Protein AF-A0A925TBU1-F1 (afdb_monomer_lite)

Secondary structure (DSSP, 8-state):
-HHHHHHHHHHHH-SS----HHHHHHHHHHTT----HHHHHHHHHHTTPPPHHHHHHHHHH--

Structure (mmCIF, N/CA/C/O backbone):
data_AF-A0A925TBU1-F1
#
_entry.id   AF-A0A925TBU1-F1
#
loop_
_atom_site.group_PDB
_atom_site.id
_atom_site.type_symbol
_atom_site.label_atom_id
_atom_site.label_alt_id
_atom_site.label_comp_id
_atom_site.label_asym_id
_atom_site.label_entity_id
_atom_site.label_seq_id
_atom_site.pdbx_PDB_ins_code
_atom_site.Cartn_x
_atom_site.Cartn_y
_atom_site.Cartn_z
_atom_site.occupancy
_atom_site.B_iso_or_equiv
_atom_site.auth_seq_id
_atom_site.auth_comp_id
_atom_site.auth_asym_id
_atom_site.auth_atom_id
_atom_site.pdbx_PDB_model_num
ATOM 1 N N . GLU A 1 1 ? -0.724 -8.690 12.693 1.00 58.53 1 GLU A N 1
ATOM 2 C CA . GLU A 1 1 ? -0.483 -7.575 11.745 1.00 58.53 1 GLU A CA 1
ATOM 3 C C . GLU A 1 1 ? -0.943 -7.938 10.319 1.00 58.53 1 GLU A C 1
ATOM 5 O O . GLU A 1 1 ? -0.121 -8.188 9.448 1.00 58.53 1 GLU A O 1
ATOM 10 N N . ALA A 1 2 ? -2.250 -8.007 10.048 1.00 74.81 2 ALA A N 1
ATOM 11 C CA . ALA A 1 2 ? -2.744 -8.548 8.769 1.00 74.81 2 ALA A CA 1
ATOM 12 C C . ALA A 1 2 ? -2.532 -7.606 7.563 1.00 74.81 2 ALA A C 1
ATOM 14 O O . ALA A 1 2 ? -2.209 -8.056 6.466 1.00 74.81 2 ALA A O 1
ATOM 15 N N . VAL A 1 3 ? -2.651 -6.290 7.773 1.00 80.12 3 VAL A N 1
ATOM 16 C CA . VAL A 1 3 ? -2.611 -5.284 6.696 1.00 80.12 3 VAL A CA 1
ATOM 17 C C . VAL A 1 3 ? -1.224 -5.156 6.064 1.00 80.12 3 VAL A C 1
ATOM 19 O O . VAL A 1 3 ? -1.106 -5.172 4.844 1.00 80.12 3 VAL A O 1
ATOM 22 N N . ARG A 1 4 ? -0.153 -5.102 6.870 1.00 81.12 4 ARG A N 1
ATOM 23 C CA . ARG A 1 4 ? 1.232 -5.035 6.361 1.00 81.12 4 ARG A CA 1
ATOM 24 C C . ARG A 1 4 ? 1.585 -6.235 5.492 1.00 81.12 4 ARG A C 1
ATOM 26 O O . ARG A 1 4 ? 2.181 -6.065 4.435 1.00 81.12 4 ARG A O 1
ATOM 33 N N . HIS A 1 5 ? 1.198 -7.431 5.931 1.00 83.25 5 HIS A N 1
ATOM 34 C CA . HIS A 1 5 ? 1.467 -8.660 5.192 1.00 83.25 5 HIS A CA 1
ATOM 35 C C . HIS A 1 5 ? 0.664 -8.716 3.888 1.00 83.25 5 HIS A C 1
ATOM 37 O O . HIS A 1 5 ? 1.19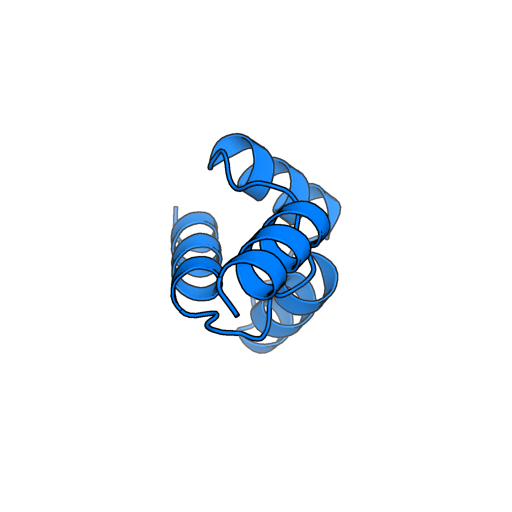8 -9.124 2.863 1.00 83.25 5 HIS A O 1
ATOM 43 N N . ARG A 1 6 ? -0.588 -8.233 3.899 1.00 84.06 6 ARG A N 1
ATOM 44 C CA . ARG A 1 6 ? -1.418 -8.098 2.694 1.00 84.06 6 ARG A CA 1
ATOM 45 C C . ARG A 1 6 ? -0.821 -7.098 1.701 1.00 84.06 6 ARG A C 1
ATOM 47 O O . ARG A 1 6 ? -0.718 -7.419 0.524 1.00 84.06 6 ARG A O 1
ATOM 54 N N . ILE A 1 7 ? -0.387 -5.925 2.175 1.00 81.44 7 ILE A N 1
ATOM 55 C CA . ILE A 1 7 ? 0.294 -4.908 1.357 1.00 81.44 7 ILE A CA 1
ATOM 56 C C . ILE A 1 7 ? 1.562 -5.494 0.740 1.00 81.44 7 ILE A C 1
ATOM 58 O O . ILE A 1 7 ? 1.769 -5.366 -0.460 1.00 81.44 7 ILE A O 1
ATOM 62 N N . LYS A 1 8 ? 2.388 -6.172 1.541 1.00 81.12 8 LYS A N 1
ATOM 63 C CA . LYS A 1 8 ? 3.613 -6.811 1.059 1.00 81.12 8 LYS A CA 1
ATOM 64 C C . LYS A 1 8 ? 3.315 -7.879 -0.000 1.00 81.12 8 LYS A C 1
ATOM 66 O O . LYS A 1 8 ? 3.913 -7.829 -1.064 1.00 81.12 8 LYS A O 1
ATOM 71 N N . ALA A 1 9 ? 2.358 -8.772 0.254 1.00 83.69 9 ALA A N 1
ATOM 72 C CA . ALA A 1 9 ? 1.965 -9.821 -0.686 1.00 83.69 9 ALA A CA 1
ATOM 73 C C . ALA A 1 9 ? 1.388 -9.256 -1.992 1.00 83.69 9 ALA A C 1
ATOM 75 O O . ALA A 1 9 ? 1.672 -9.790 -3.061 1.00 83.69 9 ALA A O 1
ATOM 76 N N . MET A 1 10 ? 0.618 -8.162 -1.917 1.00 80.69 10 MET A N 1
ATOM 77 C CA . MET A 1 10 ? 0.205 -7.424 -3.108 1.00 80.69 10 MET A CA 1
ATOM 78 C C . MET A 1 10 ? 1.431 -6.937 -3.863 1.00 80.69 10 MET A C 1
ATOM 80 O O . MET A 1 10 ? 1.572 -7.353 -5.000 1.00 80.69 10 MET A O 1
ATOM 84 N N . ILE A 1 11 ? 2.330 -6.190 -3.205 1.00 77.75 11 ILE A N 1
ATOM 85 C CA . ILE A 1 11 ? 3.537 -5.579 -3.790 1.00 77.75 11 ILE A CA 1
ATOM 86 C C . ILE A 1 11 ? 4.508 -6.593 -4.409 1.00 77.75 11 ILE A C 1
ATOM 88 O O . ILE A 1 11 ? 5.115 -6.297 -5.442 1.00 77.75 11 ILE A O 1
ATOM 92 N N . GLU A 1 12 ? 4.669 -7.756 -3.781 1.00 76.62 12 GLU A N 1
ATOM 93 C CA . GLU A 1 12 ? 5.509 -8.858 -4.263 1.00 76.62 12 GLU A CA 1
ATOM 94 C C . GLU A 1 12 ? 4.867 -9.611 -5.438 1.00 76.62 12 GLU A C 1
ATOM 96 O O . GLU A 1 12 ? 5.583 -10.097 -6.308 1.00 76.62 12 GLU A O 1
ATOM 101 N N . GLY A 1 13 ? 3.532 -9.686 -5.494 1.00 71.81 13 GLY A N 1
ATOM 102 C CA . GLY A 1 13 ? 2.794 -10.298 -6.603 1.00 71.81 13 GLY A CA 1
ATOM 103 C C . GLY A 1 13 ? 2.616 -9.387 -7.825 1.00 71.81 13 GLY A C 1
ATOM 104 O O . GLY A 1 13 ? 2.172 -9.846 -8.879 1.00 71.81 13 GLY A O 1
ATOM 105 N N . GLU A 1 14 ? 2.945 -8.099 -7.715 1.00 69.00 14 GLU A N 1
ATOM 106 C CA . GLU A 1 14 ? 2.890 -7.155 -8.834 1.00 69.00 14 GLU A CA 1
ATOM 107 C C . GLU A 1 14 ? 4.085 -7.415 -9.752 1.00 69.00 14 GLU A C 1
ATOM 109 O O . GLU A 1 14 ? 5.217 -7.070 -9.426 1.00 69.00 14 GLU A O 1
ATOM 114 N N . GLY A 1 15 ? 3.834 -8.031 -10.908 1.00 65.62 15 GLY A N 1
ATOM 115 C CA . GLY A 1 15 ? 4.839 -8.190 -11.960 1.00 65.62 15 GLY A CA 1
ATOM 116 C C . GLY A 1 15 ? 5.181 -6.848 -12.624 1.00 65.62 15 GLY A C 1
ATOM 117 O O . GLY A 1 15 ? 5.727 -5.931 -12.019 1.00 65.62 15 GLY A O 1
ATOM 118 N N . SER A 1 16 ? 4.837 -6.684 -13.900 1.00 60.38 16 SER A N 1
ATOM 119 C CA . SER A 1 16 ? 5.154 -5.449 -14.643 1.00 60.38 16 SER A CA 1
ATOM 120 C C . SER A 1 16 ? 4.279 -4.236 -14.290 1.00 60.38 16 SER A C 1
ATOM 122 O O . SER A 1 16 ? 4.587 -3.115 -14.696 1.00 60.38 16 SER A O 1
ATOM 124 N N . ALA A 1 17 ? 3.185 -4.429 -13.549 1.00 65.50 17 ALA A N 1
ATOM 125 C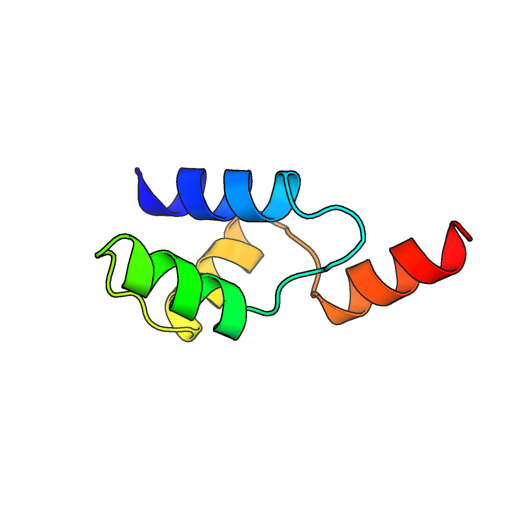 CA . ALA A 1 17 ? 2.240 -3.371 -13.197 1.00 65.50 17 ALA A CA 1
ATOM 126 C C . ALA A 1 17 ? 2.475 -2.887 -11.763 1.00 65.50 17 ALA A C 1
ATOM 128 O O . ALA A 1 17 ? 1.760 -3.264 -10.842 1.00 65.50 17 ALA A O 1
ATOM 129 N N . ILE A 1 18 ? 3.489 -2.044 -11.586 1.00 71.19 18 ILE A N 1
ATOM 130 C CA . ILE A 1 18 ? 3.812 -1.448 -10.287 1.00 71.19 18 ILE A CA 1
ATOM 131 C C . ILE A 1 18 ? 2.635 -0.604 -9.800 1.00 71.19 18 ILE A C 1
ATOM 133 O O . ILE A 1 18 ? 2.323 0.435 -10.394 1.00 71.19 18 ILE A O 1
ATOM 137 N N . LEU A 1 19 ? 2.018 -1.032 -8.701 1.00 76.06 19 LEU A N 1
ATOM 138 C CA . LEU A 1 19 ? 0.907 -0.328 -8.088 1.00 76.06 19 LEU A CA 1
ATOM 139 C C . LEU A 1 19 ? 1.418 0.928 -7.375 1.00 76.06 19 LEU A C 1
ATOM 141 O O . LEU A 1 19 ? 2.467 0.955 -6.719 1.00 76.06 19 LEU A O 1
ATOM 145 N N . SER A 1 20 ? 0.677 2.015 -7.558 1.00 81.00 20 SER A N 1
ATOM 146 C CA . SER A 1 20 ? 0.799 3.220 -6.747 1.00 81.00 20 SER A CA 1
ATOM 147 C C . SER A 1 20 ? 0.161 2.995 -5.378 1.00 81.00 20 SER A C 1
ATOM 149 O O . SER A 1 20 ? -0.665 2.100 -5.204 1.00 81.00 20 SER A O 1
ATOM 151 N N . ASP A 1 21 ? 0.501 3.851 -4.412 1.00 82.94 21 ASP A N 1
ATOM 152 C CA . ASP A 1 21 ? -0.118 3.807 -3.082 1.00 82.94 21 ASP A CA 1
ATOM 153 C C . ASP A 1 21 ? -1.652 3.904 -3.179 1.00 82.94 21 ASP A C 1
ATOM 155 O O . ASP A 1 21 ? -2.360 3.229 -2.442 1.00 82.94 21 ASP A O 1
ATOM 159 N N . ASP A 1 22 ? -2.161 4.677 -4.143 1.00 84.44 22 ASP A N 1
ATOM 160 C CA . ASP A 1 22 ? -3.595 4.822 -4.416 1.00 84.44 22 ASP A CA 1
ATOM 161 C C . ASP A 1 22 ? -4.238 3.513 -4.908 1.00 84.44 22 ASP A C 1
ATOM 163 O O . ASP A 1 22 ? -5.305 3.134 -4.437 1.00 84.44 22 ASP A O 1
ATOM 167 N N . ALA A 1 23 ? -3.559 2.758 -5.776 1.00 85.75 23 ALA A N 1
ATOM 168 C CA . ALA A 1 23 ? -4.061 1.468 -6.253 1.00 85.75 23 ALA A CA 1
ATOM 169 C C . ALA A 1 23 ? -4.068 0.390 -5.152 1.00 85.75 23 ALA A C 1
ATOM 171 O O . ALA A 1 23 ? -4.911 -0.509 -5.161 1.00 85.75 23 ALA A O 1
ATOM 172 N N . ILE A 1 24 ? -3.138 0.477 -4.195 1.00 85.06 24 ILE A N 1
ATOM 173 C CA . ILE A 1 24 ? -3.132 -0.384 -3.006 1.00 85.06 24 ILE A CA 1
ATOM 174 C C . ILE A 1 24 ? -4.312 -0.027 -2.095 1.00 85.06 24 ILE A C 1
ATOM 176 O O . ILE A 1 24 ? -4.973 -0.929 -1.586 1.00 85.06 24 ILE A O 1
ATOM 180 N N . VAL A 1 25 ? -4.607 1.266 -1.915 1.00 89.69 25 VAL A N 1
ATOM 181 C CA . VAL A 1 25 ? -5.777 1.724 -1.148 1.00 89.69 25 VAL A CA 1
ATOM 182 C C . VAL A 1 25 ? -7.075 1.216 -1.772 1.00 89.69 25 VAL A C 1
ATOM 184 O O . VAL A 1 25 ? -7.899 0.665 -1.051 1.00 89.69 25 VAL A O 1
ATOM 187 N N . GLU A 1 26 ? -7.252 1.332 -3.091 1.00 89.06 26 GLU A N 1
ATOM 188 C CA . GLU A 1 26 ? -8.466 0.831 -3.754 1.00 89.06 26 GLU A CA 1
ATOM 189 C C . GLU A 1 26 ? -8.647 -0.681 -3.593 1.00 89.06 26 GLU A C 1
ATOM 191 O O . GLU A 1 26 ? -9.744 -1.135 -3.268 1.00 89.06 26 GLU A O 1
ATOM 196 N N . ARG A 1 27 ? -7.573 -1.468 -3.748 1.00 87.25 27 ARG A N 1
ATOM 197 C CA . ARG A 1 27 ? -7.628 -2.920 -3.514 1.00 87.25 27 ARG A CA 1
ATOM 198 C C . ARG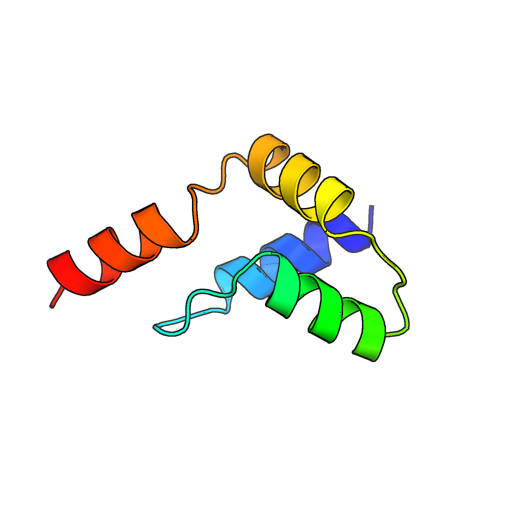 A 1 27 ? -7.971 -3.262 -2.067 1.00 87.25 27 ARG A C 1
ATOM 200 O O . ARG A 1 27 ? -8.789 -4.144 -1.835 1.00 87.25 27 ARG A O 1
ATOM 207 N N . LEU A 1 28 ? -7.375 -2.560 -1.104 1.00 86.94 28 LEU A N 1
ATOM 208 C CA . LEU A 1 28 ? -7.651 -2.788 0.315 1.00 86.94 28 LEU A CA 1
ATOM 209 C C . LEU A 1 28 ? -9.080 -2.396 0.683 1.00 86.94 28 LEU A C 1
ATOM 211 O O . LEU A 1 28 ? -9.742 -3.157 1.383 1.00 86.94 28 LEU A O 1
ATOM 215 N N . ASN A 1 29 ? -9.585 -1.283 0.151 1.00 89.50 29 ASN A N 1
ATOM 216 C CA . ASN A 1 29 ? -10.984 -0.898 0.317 1.00 89.50 29 ASN A CA 1
ATOM 217 C C . ASN A 1 29 ? -11.929 -1.960 -0.269 1.00 89.50 29 ASN A C 1
ATOM 219 O O . ASN A 1 29 ? -12.935 -2.281 0.358 1.00 89.50 29 ASN A O 1
ATOM 223 N N . GLY A 1 30 ? -11.587 -2.550 -1.422 1.00 86.38 30 GLY A N 1
ATOM 224 C CA . GLY A 1 30 ? -12.331 -3.669 -2.013 1.00 86.38 30 GLY A CA 1
ATOM 225 C C . GLY A 1 30 ? -12.351 -4.929 -1.138 1.00 86.38 30 GLY A C 1
ATOM 226 O O . GLY A 1 30 ? -13.365 -5.621 -1.083 1.00 86.38 30 GLY A O 1
ATOM 227 N N . ASP A 1 31 ? -11.277 -5.179 -0.388 1.00 84.88 31 ASP A N 1
ATOM 228 C CA . ASP A 1 31 ? -11.183 -6.254 0.610 1.00 84.88 31 ASP A CA 1
ATOM 229 C C . ASP A 1 31 ? -11.907 -5.919 1.938 1.00 84.88 31 ASP A C 1
ATOM 231 O O . ASP A 1 31 ? -11.855 -6.704 2.889 1.00 84.88 31 ASP A O 1
ATOM 235 N N . GLY A 1 32 ? -12.560 -4.753 2.037 1.00 87.50 32 GLY A N 1
ATOM 236 C CA . GLY A 1 32 ? -13.210 -4.261 3.258 1.00 87.50 32 GLY A CA 1
ATOM 237 C C . GLY A 1 32 ? -12.239 -3.678 4.293 1.00 87.50 32 GLY A C 1
ATOM 238 O O . GLY A 1 32 ? -12.601 -3.499 5.456 1.00 87.50 32 GLY A O 1
ATOM 239 N N . ILE A 1 33 ? -10.995 -3.401 3.895 1.00 86.81 33 ILE A N 1
ATOM 240 C CA . ILE A 1 33 ? -9.952 -2.813 4.738 1.00 86.81 33 ILE A CA 1
ATOM 241 C C . ILE A 1 33 ? -9.844 -1.325 4.413 1.00 86.81 33 ILE A C 1
ATOM 243 O O . ILE A 1 33 ? -9.148 -0.927 3.479 1.00 86.81 33 ILE A O 1
ATOM 247 N N . GLU A 1 34 ? -10.483 -0.496 5.233 1.00 87.75 34 GLU A N 1
ATOM 248 C CA . GLU A 1 34 ? -10.391 0.952 5.078 1.00 87.75 34 GLU A CA 1
ATOM 249 C C . GLU A 1 34 ? -9.028 1.462 5.567 1.00 87.75 34 GLU A C 1
ATOM 251 O O . GLU A 1 34 ? -8.683 1.386 6.751 1.00 87.75 34 GLU A O 1
ATOM 256 N N . ILE A 1 35 ? -8.211 1.962 4.637 1.00 87.19 35 ILE A N 1
ATOM 257 C CA . ILE A 1 35 ? -6.886 2.503 4.941 1.00 87.19 35 ILE A CA 1
ATOM 258 C C . ILE A 1 35 ? -6.596 3.763 4.132 1.00 87.19 35 ILE A C 1
ATOM 260 O O . ILE A 1 3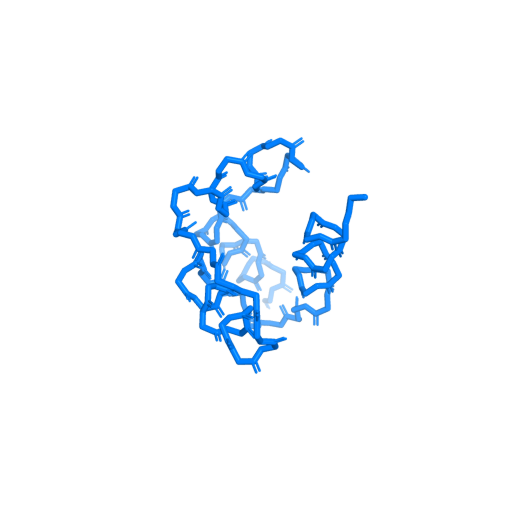5 ? -6.823 3.844 2.929 1.00 87.19 35 ILE A O 1
ATOM 264 N N . ALA A 1 36 ? -6.012 4.757 4.796 1.00 89.12 36 ALA A N 1
ATOM 265 C CA . ALA A 1 36 ? -5.578 5.976 4.135 1.00 89.12 36 ALA A CA 1
ATOM 266 C C . ALA A 1 36 ? -4.251 5.780 3.383 1.00 89.12 36 ALA A C 1
ATOM 268 O O . ALA A 1 36 ? -3.314 5.147 3.881 1.00 89.12 36 ALA A O 1
ATOM 269 N N . ARG A 1 37 ? -4.107 6.469 2.245 1.00 88.06 37 ARG A N 1
ATOM 270 C CA . ARG A 1 37 ? -2.869 6.544 1.443 1.00 88.06 37 ARG A CA 1
ATOM 271 C C . ARG A 1 37 ? -1.620 6.866 2.272 1.00 88.06 37 ARG A C 1
ATOM 273 O O . ARG A 1 37 ? -0.565 6.276 2.065 1.00 88.06 37 ARG A O 1
ATOM 280 N N . ARG A 1 38 ? -1.734 7.775 3.251 1.00 89.06 38 ARG A N 1
ATOM 281 C CA . ARG A 1 38 ? -0.625 8.147 4.156 1.00 89.06 38 ARG A CA 1
ATOM 282 C C . ARG A 1 38 ? -0.143 6.967 5.007 1.00 89.06 38 ARG A C 1
ATOM 284 O O . ARG A 1 38 ? 1.051 6.847 5.263 1.00 89.06 38 ARG A O 1
ATOM 291 N N . THR A 1 39 ? -1.057 6.095 5.426 1.00 89.00 39 THR A N 1
ATOM 292 C CA . THR A 1 39 ? -0.741 4.890 6.202 1.00 89.00 39 THR A CA 1
ATOM 293 C C . THR A 1 39 ? -0.048 3.853 5.324 1.00 89.00 39 THR A C 1
ATOM 295 O O . THR A 1 39 ? 0.955 3.277 5.742 1.00 89.00 39 THR A O 1
ATOM 298 N N . VAL A 1 40 ? -0.518 3.679 4.083 1.00 86.44 40 VAL A N 1
ATOM 299 C CA . VAL A 1 40 ? 0.148 2.826 3.086 1.00 86.44 40 VAL A CA 1
ATOM 300 C C . VAL A 1 40 ? 1.573 3.314 2.823 1.00 86.44 40 VAL A C 1
ATOM 302 O O . VAL A 1 40 ? 2.499 2.514 2.922 1.00 86.44 40 VAL A O 1
ATOM 305 N N . ALA A 1 41 ? 1.777 4.619 2.605 1.00 84.69 41 ALA A N 1
ATOM 306 C CA . ALA A 1 41 ? 3.106 5.202 2.404 1.00 84.69 41 ALA A CA 1
ATOM 307 C C . ALA A 1 41 ? 4.052 4.925 3.589 1.00 84.69 41 ALA A C 1
ATOM 309 O O . ALA A 1 41 ? 5.163 4.436 3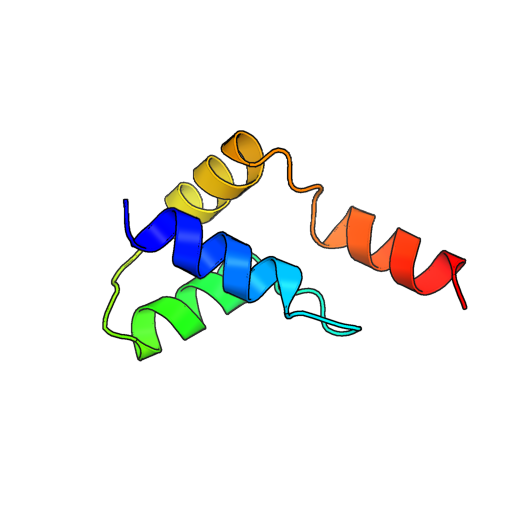.387 1.00 84.69 41 ALA A O 1
ATOM 310 N N . LYS A 1 42 ? 3.578 5.124 4.830 1.00 86.81 42 LYS A N 1
ATOM 311 C CA . LYS A 1 42 ? 4.330 4.784 6.053 1.00 86.81 42 LYS A CA 1
ATOM 312 C C . LYS A 1 42 ? 4.713 3.306 6.118 1.00 86.81 42 LYS A C 1
ATOM 314 O O . LYS A 1 42 ? 5.834 2.972 6.503 1.00 86.81 42 LYS A O 1
ATOM 319 N N . TYR A 1 43 ? 3.795 2.407 5.766 1.00 86.50 43 TYR A N 1
ATOM 320 C CA . TYR A 1 43 ? 4.094 0.976 5.734 1.00 86.50 43 TYR A CA 1
ATOM 321 C C . TYR A 1 43 ? 5.079 0.620 4.627 1.00 86.50 43 TYR A C 1
ATOM 323 O O . TYR A 1 43 ? 5.962 -0.199 4.857 1.00 86.50 43 TYR A O 1
ATOM 331 N N . ARG A 1 44 ? 4.991 1.271 3.468 1.00 81.81 44 ARG A N 1
ATOM 332 C CA . ARG A 1 44 ? 5.916 1.073 2.350 1.00 81.81 44 ARG A CA 1
ATOM 333 C C . ARG A 1 44 ? 7.342 1.490 2.718 1.00 81.81 44 ARG A C 1
ATOM 335 O O . ARG A 1 44 ? 8.276 0.733 2.464 1.00 81.81 44 ARG A O 1
ATOM 342 N N . GLU A 1 45 ? 7.494 2.623 3.406 1.00 81.50 45 GLU A N 1
ATOM 343 C CA . GLU A 1 45 ? 8.772 3.064 3.986 1.00 81.50 45 GLU A CA 1
ATOM 344 C C . GLU A 1 45 ? 9.286 2.093 5.056 1.00 81.50 45 GLU A C 1
ATOM 346 O O . GLU A 1 45 ? 10.452 1.701 5.028 1.00 81.50 45 GLU A O 1
ATOM 351 N N . SER A 1 46 ? 8.407 1.639 5.955 1.00 84.38 46 SER A N 1
ATOM 352 C CA . SER A 1 46 ? 8.763 0.679 7.013 1.00 84.38 46 SER A CA 1
ATOM 353 C C . SER A 1 46 ? 9.231 -0.667 6.448 1.00 84.38 46 SER A C 1
ATOM 355 O O . SER A 1 46 ? 10.101 -1.316 7.022 1.00 84.38 46 SER A O 1
ATOM 357 N N . LEU A 1 47 ? 8.670 -1.079 5.309 1.00 79.88 47 LEU A N 1
ATOM 358 C CA . LEU A 1 47 ? 9.038 -2.294 4.583 1.00 79.88 47 LEU A CA 1
ATOM 359 C C . LEU A 1 47 ? 10.255 -2.097 3.659 1.00 79.88 47 LEU A C 1
ATOM 361 O O . LEU A 1 47 ? 10.645 -3.043 2.979 1.00 79.88 47 LEU A O 1
ATOM 365 N N . ARG A 1 48 ? 10.861 -0.897 3.632 1.00 78.06 48 ARG A N 1
ATOM 366 C CA . ARG A 1 48 ? 11.970 -0.514 2.735 1.00 78.06 48 ARG A CA 1
ATOM 367 C C . ARG A 1 48 ? 11.670 -0.750 1.252 1.00 78.06 48 ARG A C 1
ATOM 369 O O . ARG A 1 48 ? 12.570 -1.036 0.467 1.00 78.06 48 ARG A O 1
ATOM 376 N N . ILE A 1 49 ? 10.407 -0.619 0.856 1.00 74.00 49 ILE A N 1
ATOM 377 C CA . ILE A 1 49 ? 9.994 -0.819 -0.531 1.00 74.00 49 ILE A CA 1
ATOM 378 C C . ILE A 1 49 ? 10.205 0.502 -1.291 1.00 74.00 49 ILE A C 1
ATOM 380 O O . ILE A 1 49 ? 9.566 1.511 -0.962 1.00 74.00 49 ILE A O 1
ATOM 384 N N . PRO A 1 50 ? 11.072 0.525 -2.321 1.00 69.94 50 PRO A N 1
ATOM 385 C CA . PRO A 1 50 ? 11.375 1.740 -3.067 1.00 69.94 50 PRO A CA 1
ATOM 386 C C . PRO A 1 50 ? 10.141 2.267 -3.802 1.00 69.94 50 PRO A C 1
ATOM 388 O O . PRO A 1 50 ? 9.188 1.536 -4.079 1.00 69.94 50 PRO A O 1
ATOM 391 N N . SER A 1 51 ? 10.123 3.572 -4.086 1.00 66.12 51 SER A N 1
ATOM 392 C CA . SER A 1 51 ? 9.007 4.241 -4.772 1.00 66.12 51 SER A CA 1
ATOM 393 C C . SER A 1 51 ? 8.579 3.535 -6.050 1.00 66.12 51 SER A C 1
ATOM 395 O O . SER A 1 51 ? 9.384 2.963 -6.781 1.00 66.12 51 SER A O 1
ATOM 397 N N . SER A 1 52 ? 7.282 3.587 -6.333 1.00 63.00 52 SER A N 1
ATOM 398 C CA . SER A 1 52 ? 6.709 3.037 -7.558 1.00 63.00 52 SER A CA 1
ATOM 399 C C . SER A 1 52 ? 7.335 3.655 -8.815 1.00 63.00 52 SER A C 1
ATOM 401 O O . SER A 1 52 ? 7.364 3.006 -9.852 1.00 63.00 52 SER A O 1
ATOM 403 N N . ILE A 1 53 ? 7.911 4.859 -8.721 1.00 63.88 53 ILE A N 1
ATOM 404 C CA . ILE A 1 53 ? 8.711 5.499 -9.778 1.00 63.88 53 ILE A CA 1
ATOM 405 C C . ILE A 1 53 ? 10.070 4.807 -9.948 1.00 63.88 53 ILE A C 1
ATOM 407 O O . ILE A 1 53 ? 10.481 4.536 -11.076 1.00 63.88 53 ILE A O 1
ATOM 411 N N . GLN A 1 54 ? 10.748 4.496 -8.843 1.00 66.06 54 GLN A N 1
ATOM 412 C CA . GLN A 1 54 ? 12.035 3.804 -8.857 1.00 66.06 54 GLN A CA 1
ATOM 413 C C . GLN A 1 54 ? 11.891 2.375 -9.391 1.00 66.06 54 GLN A C 1
ATOM 415 O O . GLN A 1 54 ? 12.584 2.026 -10.342 1.00 66.06 54 GLN A O 1
ATOM 420 N N . ARG A 1 55 ? 10.891 1.617 -8.915 1.00 70.00 55 ARG A N 1
ATOM 421 C CA . ARG A 1 55 ? 10.594 0.286 -9.471 1.00 70.00 55 ARG A CA 1
ATOM 422 C C . ARG A 1 55 ? 10.245 0.353 -10.962 1.00 70.00 55 ARG A C 1
ATOM 424 O O . ARG A 1 55 ? 10.592 -0.549 -11.714 1.00 70.00 55 ARG A O 1
ATOM 431 N N . ARG A 1 56 ? 9.565 1.419 -11.426 1.00 66.25 56 ARG A N 1
ATOM 432 C CA . ARG A 1 56 ? 9.178 1.552 -12.849 1.00 66.25 56 ARG A CA 1
ATOM 433 C C . ARG A 1 56 ? 10.390 1.782 -13.737 1.00 66.25 56 ARG A C 1
ATOM 435 O O . ARG A 1 56 ? 10.372 1.374 -14.894 1.00 66.25 56 ARG A O 1
ATOM 442 N N . ARG A 1 57 ? 11.410 2.462 -13.204 1.00 63.69 57 ARG A N 1
ATOM 443 C CA . ARG A 1 57 ? 12.706 2.627 -13.865 1.00 63.69 57 ARG A CA 1
ATOM 444 C C . ARG A 1 57 ? 13.477 1.312 -13.909 1.00 63.69 57 ARG A C 1
ATOM 446 O O . ARG A 1 57 ? 13.971 0.988 -14.977 1.00 63.69 57 ARG A O 1
ATOM 453 N N . GLU A 1 58 ? 13.511 0.551 -12.815 1.00 62.19 58 GLU A N 1
ATOM 454 C CA . GLU A 1 58 ? 14.165 -0.769 -12.772 1.00 62.19 58 GLU A CA 1
ATOM 455 C C . GLU A 1 58 ? 13.518 -1.753 -13.760 1.00 62.19 58 GLU A C 1
ATOM 457 O O . GLU A 1 58 ? 14.205 -2.317 -14.600 1.00 62.19 58 GLU A O 1
ATOM 462 N N . ASN A 1 59 ? 12.183 -1.843 -13.788 1.00 61.28 59 ASN A N 1
ATOM 463 C CA . ASN A 1 59 ? 11.459 -2.723 -14.721 1.00 61.28 59 ASN A CA 1
ATOM 464 C C . ASN A 1 59 ? 11.631 -2.314 -16.203 1.00 61.28 59 ASN A C 1
ATOM 466 O O . ASN A 1 59 ? 11.496 -3.137 -17.101 1.00 61.28 59 ASN A O 1
ATOM 470 N N . ARG A 1 60 ? 11.922 -1.032 -16.481 1.00 59.00 60 ARG A N 1
ATOM 471 C CA . ARG A 1 60 ? 12.278 -0.559 -17.832 1.00 59.00 60 ARG A CA 1
ATOM 472 C C . ARG A 1 60 ? 13.749 -0.775 -18.186 1.00 59.00 60 ARG A C 1
ATOM 474 O O . ARG A 1 60 ? 14.048 -0.738 -19.369 1.00 59.00 60 ARG A O 1
ATOM 481 N N . ALA A 1 61 ? 14.634 -0.897 -17.199 1.00 56.47 61 ALA A N 1
ATOM 482 C CA . ALA A 1 61 ? 16.064 -1.105 -17.408 1.00 56.47 61 ALA A CA 1
ATOM 483 C C . ALA A 1 61 ? 16.405 -2.589 -17.623 1.00 56.47 61 ALA A C 1
ATOM 485 O O . ALA A 1 61 ? 17.360 -2.884 -18.330 1.00 56.47 61 ALA A O 1
ATOM 486 N N . ASP A 1 62 ? 15.594 -3.498 -17.073 1.00 52.31 62 ASP A N 1
ATOM 487 C CA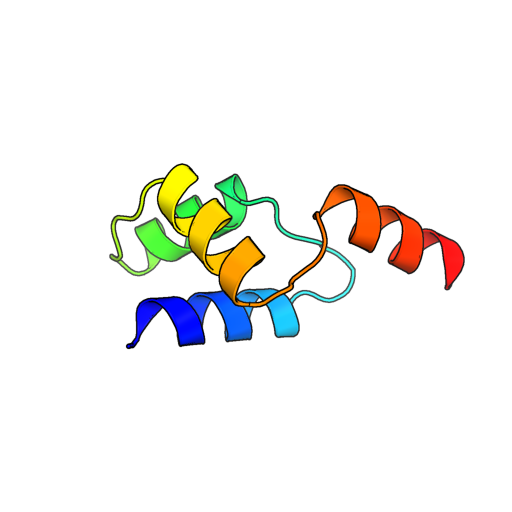 . ASP A 1 62 ? 15.684 -4.950 -17.303 1.00 52.31 62 ASP A CA 1
ATOM 488 C C . ASP A 1 62 ? 15.083 -5.410 -18.652 1.00 52.31 62 ASP A C 1
ATOM 490 O O . ASP A 1 62 ? 15.008 -6.611 -18.918 1.00 52.31 62 ASP A O 1
ATOM 494 N N . ARG A 1 63 ? 14.631 -4.483 -19.510 1.00 49.59 63 ARG A N 1
ATOM 495 C CA . ARG A 1 63 ? 14.004 -4.770 -20.810 1.00 49.59 63 ARG A CA 1
ATOM 496 C C . ARG A 1 63 ? 14.824 -4.207 -21.961 1.00 49.59 63 ARG A C 1
ATOM 498 O O . ARG A 1 63 ? 14.936 -4.928 -22.974 1.00 49.59 63 ARG A O 1
#

Radius of gyration: 11.68 Å; chains: 1; bounding box: 29×18×33 Å

Sequence (63 aa):
EAVRHRIKAMIEGEGSAILSDDAIVERLNGDGIEIARRTVAKYRESLRIPSSIQRRRENRADR

pLDDT: mean 77.05, std 10.76, range [49.59, 89.69]

Foldseek 3Di:
DPLLVVLVVVQVPDDLDQDALVNSQVVCVVVVHHDDSVVSVVSCVVVVPDHSVVVNVVSVVVD